Protein AF-R7GKE0-F1 (afdb_monomer_lite)

Sequence (107 aa):
MKPRGHVVNIYEYVENHLLNTLVFNEMSDEWLDFVVSCRRGIKHDYDCVEGPMADDTIWNYVDDFARGDISREAFWELVKFKYPTHQIVFCTEDALKQLYFKRSYSL

Radius of gyration: 16.78 Å; chains: 1; bounding box: 46×34×39 Å

pLDDT: mean 92.76, std 7.88, range [53.25, 98.25]

Foldseek 3Di:
DPPDFDKDWDWDFDDDPVFQEAEDAADDPVNLVVVLCVVVVNDDDGQKYKYFDCDPQLVVLSVCVSVVVDDPVRSCVSCVPPDGDIDMDGDDPVSVVRIGTDDMDGD

Structure (mmCIF, N/CA/C/O backbone):
data_AF-R7GKE0-F1
#
_entry.id   AF-R7GK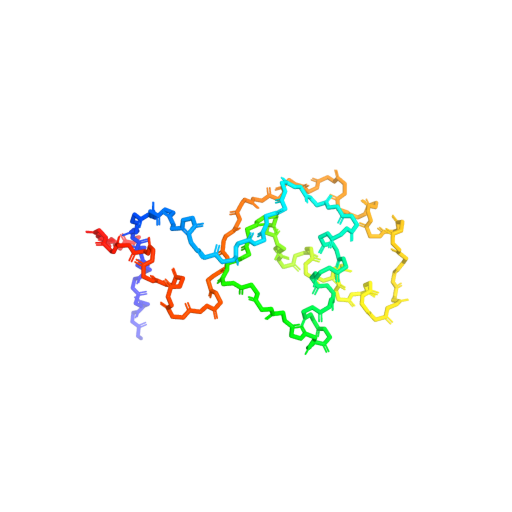E0-F1
#
loop_
_atom_site.group_PDB
_atom_site.id
_atom_site.type_symbol
_atom_site.label_atom_id
_atom_site.label_alt_id
_atom_site.label_comp_id
_atom_site.label_asym_id
_atom_site.label_entity_id
_atom_site.label_seq_id
_atom_site.pdbx_PDB_ins_co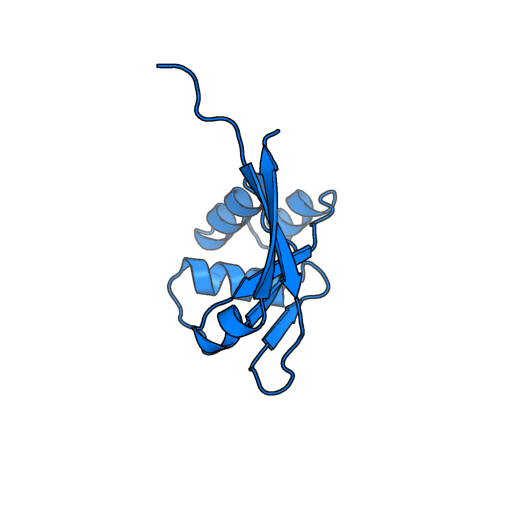de
_atom_site.Cartn_x
_atom_site.Cartn_y
_atom_site.Cartn_z
_atom_site.occupancy
_atom_site.B_iso_or_equiv
_atom_site.auth_seq_id
_atom_site.auth_comp_id
_atom_site.auth_asym_id
_atom_site.auth_atom_id
_atom_site.pdbx_PDB_model_num
ATOM 1 N N . MET A 1 1 ? -29.937 19.139 -4.243 1.00 53.25 1 MET A N 1
ATOM 2 C CA . MET A 1 1 ? -29.504 18.185 -3.194 1.00 53.25 1 MET A CA 1
ATOM 3 C C . MET A 1 1 ? -28.387 18.851 -2.403 1.00 53.25 1 MET A C 1
ATOM 5 O O . MET A 1 1 ? -27.437 19.285 -3.038 1.00 53.25 1 MET A O 1
ATOM 9 N N . LYS A 1 2 ? -28.500 19.013 -1.076 1.00 56.03 2 LYS A N 1
ATOM 10 C CA . LYS A 1 2 ? -27.351 19.466 -0.265 1.00 56.03 2 LYS A CA 1
ATOM 11 C C . LYS A 1 2 ? -26.253 18.389 -0.334 1.00 56.03 2 LYS A C 1
ATOM 13 O O . LYS A 1 2 ? -26.621 17.210 -0.303 1.00 56.03 2 LYS A O 1
ATOM 18 N N . PRO A 1 3 ? -24.960 18.746 -0.434 1.00 61.31 3 PRO A N 1
ATOM 19 C CA . PRO A 1 3 ? -23.898 17.756 -0.324 1.00 61.31 3 PRO A CA 1
ATOM 20 C C . PRO A 1 3 ? -24.054 17.060 1.028 1.00 61.31 3 PRO A C 1
ATOM 22 O O . PRO A 1 3 ? -24.267 17.720 2.047 1.00 61.31 3 PRO A O 1
ATOM 25 N N . ARG A 1 4 ? -24.021 15.725 1.034 1.00 68.62 4 ARG A N 1
ATOM 26 C CA . ARG A 1 4 ? -23.877 14.982 2.288 1.00 68.62 4 ARG A CA 1
ATOM 27 C C . ARG A 1 4 ? -22.532 15.420 2.874 1.00 68.62 4 ARG A C 1
ATOM 29 O O . ARG A 1 4 ? -21.545 15.407 2.145 1.00 68.62 4 ARG A O 1
ATOM 36 N N . GLY A 1 5 ? -22.522 15.890 4.122 1.00 83.31 5 GLY A N 1
ATOM 37 C CA . GLY A 1 5 ? -21.290 16.335 4.777 1.00 83.31 5 GLY A CA 1
ATOM 38 C C . GLY A 1 5 ? -20.229 15.235 4.742 1.00 83.31 5 GLY A C 1
ATOM 39 O O . GLY A 1 5 ? -20.565 14.049 4.763 1.00 83.31 5 GLY A O 1
ATOM 40 N N . HIS A 1 6 ? -18.960 15.623 4.648 1.00 91.69 6 HIS A N 1
ATOM 41 C CA . HIS A 1 6 ? -17.856 14.672 4.709 1.00 91.69 6 HIS A CA 1
ATOM 42 C C . HIS A 1 6 ? -17.771 14.112 6.128 1.00 91.69 6 HIS A C 1
ATOM 44 O O . HIS A 1 6 ? -17.820 14.877 7.085 1.00 91.69 6 HIS A O 1
ATOM 50 N N . VAL A 1 7 ? -17.653 12.793 6.267 1.00 94.94 7 VAL A N 1
ATOM 51 C CA . VAL A 1 7 ? -17.523 12.128 7.567 1.00 94.94 7 VAL A CA 1
ATOM 52 C C . VAL A 1 7 ? -16.139 11.510 7.660 1.00 94.94 7 VAL A C 1
ATOM 54 O O . VAL A 1 7 ? -15.722 10.781 6.762 1.00 94.94 7 VAL A O 1
ATOM 57 N N . VAL A 1 8 ? -15.451 11.775 8.764 1.00 96.12 8 VAL A N 1
ATOM 58 C CA . VAL A 1 8 ? -14.185 11.136 9.118 1.00 96.12 8 VAL A CA 1
ATOM 59 C C . VAL A 1 8 ? -14.459 10.068 10.166 1.00 96.12 8 VAL A C 1
ATOM 61 O O . VAL A 1 8 ? -15.067 10.352 11.198 1.00 96.12 8 VAL A O 1
ATOM 64 N N . ASN A 1 9 ? -13.995 8.845 9.911 1.00 96.81 9 ASN A N 1
ATOM 65 C CA . ASN A 1 9 ? -14.031 7.741 10.866 1.00 96.81 9 ASN A CA 1
ATOM 66 C C . ASN A 1 9 ? -12.659 7.575 11.518 1.00 96.81 9 ASN A C 1
ATOM 68 O O . ASN A 1 9 ? -11.636 7.651 10.842 1.00 96.81 9 ASN A O 1
ATOM 72 N N . ILE A 1 10 ? -12.649 7.319 12.822 1.00 97.31 10 ILE A N 1
ATOM 73 C CA . ILE A 1 10 ? -11.437 7.082 13.600 1.00 97.31 10 ILE A CA 1
ATOM 74 C C . ILE A 1 10 ? -11.475 5.652 14.116 1.00 97.31 10 ILE A C 1
ATOM 76 O O . ILE A 1 10 ? -12.434 5.245 14.781 1.00 97.31 10 ILE A O 1
ATOM 80 N N . TYR A 1 11 ? -10.400 4.928 13.834 1.00 97.31 11 TYR A N 1
ATOM 81 C CA . TYR A 1 11 ? -10.175 3.561 14.273 1.00 97.31 11 TYR A CA 1
ATOM 82 C C . TYR A 1 11 ? -8.914 3.512 15.133 1.00 97.31 11 TYR A C 1
ATOM 84 O O . TYR A 1 11 ? -7.969 4.264 14.905 1.00 97.31 11 TYR A O 1
ATOM 92 N N . GLU A 1 12 ? -8.912 2.632 16.122 1.00 97.62 12 GLU A N 1
ATOM 93 C CA . GLU A 1 12 ? -7.688 2.167 16.768 1.00 97.62 12 GLU A CA 1
ATOM 94 C C . GLU A 1 12 ? -7.195 0.937 16.019 1.00 97.62 12 GLU A C 1
ATOM 96 O O . GLU A 1 12 ? -7.983 0.042 15.711 1.00 97.62 12 GLU A O 1
ATOM 101 N N . TYR A 1 13 ? -5.903 0.916 15.723 1.00 95.75 13 TYR A N 1
ATOM 102 C CA . TYR A 1 13 ? -5.229 -0.217 15.115 1.00 95.75 13 TYR A CA 1
ATOM 103 C C . TYR A 1 13 ? -4.440 -0.956 16.194 1.00 95.75 13 TYR A C 1
ATOM 105 O O . TYR A 1 13 ? -3.636 -0.340 16.895 1.00 95.75 13 TYR A O 1
ATOM 113 N N . VAL A 1 14 ? -4.678 -2.261 16.328 1.00 95.38 14 VAL A N 1
ATOM 114 C CA . VAL A 1 14 ? -3.888 -3.145 17.193 1.00 95.38 14 VAL A CA 1
ATOM 115 C C . VAL A 1 14 ? -3.272 -4.228 16.322 1.00 95.38 14 VAL A C 1
ATOM 117 O O . VAL A 1 14 ? -3.979 -5.007 15.680 1.00 95.38 14 VAL A O 1
ATOM 120 N N . GLU A 1 15 ? -1.946 -4.263 16.283 1.00 93.56 15 GLU A N 1
ATOM 121 C CA . GLU A 1 15 ? -1.219 -5.229 15.472 1.00 93.5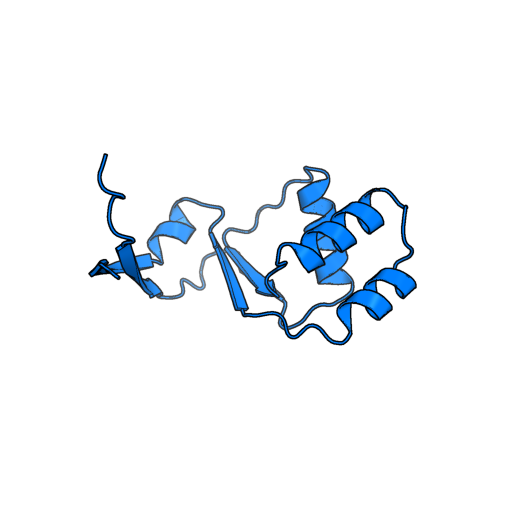6 15 GLU A CA 1
ATOM 122 C C . GLU A 1 15 ? -1.455 -6.668 15.965 1.00 93.56 15 GLU A C 1
ATOM 124 O O . GLU A 1 15 ? -1.436 -6.941 17.167 1.00 93.56 15 GLU A O 1
ATOM 129 N N . ASN A 1 16 ? -1.677 -7.596 15.032 1.00 94.25 16 ASN A N 1
ATOM 130 C CA . ASN A 1 16 ? -1.701 -9.028 15.295 1.00 94.25 16 ASN A CA 1
ATOM 131 C C . ASN A 1 16 ? -0.494 -9.680 14.617 1.00 94.25 16 ASN A C 1
ATOM 133 O O . ASN A 1 16 ? -0.530 -9.980 13.427 1.00 94.25 16 ASN A O 1
ATOM 137 N N . HIS A 1 17 ? 0.550 -9.953 15.397 1.00 93.31 17 HIS A N 1
ATOM 138 C CA . HIS A 1 17 ? 1.803 -10.530 14.902 1.00 93.31 17 HIS A CA 1
ATOM 139 C C . HIS A 1 17 ? 1.689 -11.984 14.396 1.00 93.31 17 HIS A C 1
ATOM 141 O O . HIS A 1 17 ? 2.689 -12.564 13.983 1.00 93.31 17 HIS A O 1
ATOM 147 N N . LEU A 1 18 ? 0.502 -12.603 14.458 1.00 96.12 18 LEU A N 1
ATOM 148 C CA . LEU A 1 18 ? 0.243 -13.909 13.841 1.00 96.12 18 LEU A CA 1
ATOM 149 C C . LEU A 1 18 ? -0.105 -13.810 12.349 1.00 96.12 18 LEU A C 1
ATOM 151 O O . LEU A 1 18 ? -0.111 -14.836 11.673 1.00 96.12 18 LEU A O 1
ATOM 155 N N . LEU A 1 19 ? -0.434 -12.614 11.854 1.00 97.06 19 LEU A N 1
ATOM 156 C CA . LEU A 1 19 ? -0.772 -12.384 10.452 1.00 97.06 19 LEU A CA 1
ATOM 157 C C . LEU A 1 19 ? 0.485 -12.170 9.610 1.00 97.06 19 LEU A C 1
ATOM 159 O O . LEU A 1 19 ? 1.490 -11.629 10.077 1.00 97.06 19 LEU A O 1
ATOM 163 N N . ASN A 1 20 ? 0.421 -12.593 8.352 1.00 97.50 20 ASN A N 1
ATOM 164 C CA . ASN A 1 20 ? 1.515 -12.454 7.405 1.00 97.50 20 ASN A CA 1
ATOM 165 C C . ASN A 1 20 ? 1.564 -11.022 6.848 1.00 97.50 20 ASN A C 1
ATOM 167 O O . ASN A 1 20 ? 0.928 -10.714 5.837 1.00 97.50 20 ASN A O 1
ATOM 171 N N . THR A 1 21 ? 2.317 -10.150 7.516 1.00 96.94 21 THR A N 1
ATOM 172 C CA . THR A 1 21 ? 2.467 -8.738 7.141 1.00 96.94 21 THR A CA 1
ATOM 173 C C . THR A 1 21 ? 3.754 -8.503 6.354 1.00 96.94 21 THR A C 1
ATOM 175 O O . THR A 1 21 ? 4.851 -8.763 6.851 1.00 96.94 21 THR A O 1
ATOM 178 N N . LEU A 1 22 ? 3.632 -7.952 5.145 1.00 97.25 22 LEU A N 1
ATOM 179 C CA . LEU A 1 22 ? 4.759 -7.425 4.375 1.00 97.25 22 LEU A CA 1
ATOM 180 C C . LEU A 1 22 ? 4.954 -5.940 4.690 1.00 97.25 22 LEU A C 1
ATOM 182 O O . LEU A 1 22 ? 4.006 -5.171 4.566 1.00 97.25 22 LEU A O 1
ATOM 186 N N . VAL A 1 23 ? 6.175 -5.530 5.044 1.00 96.12 23 VAL A N 1
ATOM 187 C CA . VAL A 1 23 ? 6.493 -4.137 5.399 1.00 96.12 23 VAL A CA 1
ATOM 188 C C . VAL A 1 23 ? 7.596 -3.587 4.499 1.00 96.12 23 VAL A C 1
ATOM 190 O O . VAL A 1 23 ? 8.676 -4.171 4.398 1.00 96.12 23 VAL A O 1
ATOM 193 N N . PHE A 1 24 ? 7.343 -2.426 3.900 1.00 95.81 24 PHE A N 1
ATOM 194 C CA . PHE A 1 24 ? 8.323 -1.606 3.198 1.00 95.81 24 PHE A CA 1
ATOM 195 C C . PHE A 1 24 ? 8.542 -0.306 3.976 1.00 95.81 24 PHE A C 1
ATOM 197 O O . PHE A 1 24 ? 7.625 0.494 4.123 1.00 95.81 24 PHE A O 1
ATOM 204 N N . ASN A 1 25 ? 9.761 -0.063 4.458 1.00 92.19 25 ASN A N 1
ATOM 205 C CA . ASN A 1 25 ? 10.060 1.162 5.215 1.00 92.19 25 ASN A CA 1
ATOM 206 C C . ASN A 1 25 ? 10.186 2.402 4.316 1.00 92.19 25 ASN A C 1
ATOM 208 O O . ASN A 1 25 ? 9.989 3.529 4.763 1.00 92.19 25 ASN A O 1
ATOM 212 N N . GLU A 1 26 ? 10.536 2.192 3.051 1.00 91.44 26 GLU A N 1
ATOM 213 C CA . GLU A 1 26 ? 10.777 3.233 2.062 1.00 91.44 26 GLU A CA 1
ATOM 214 C C . GLU A 1 26 ? 10.457 2.715 0.660 1.00 91.44 26 GLU A C 1
ATOM 216 O O . GLU A 1 26 ? 10.208 1.522 0.462 1.00 91.44 26 GLU A O 1
ATOM 221 N N . MET A 1 27 ? 10.428 3.618 -0.321 1.00 92.06 27 MET A N 1
ATOM 222 C CA . MET A 1 27 ? 10.345 3.197 -1.715 1.00 92.06 27 MET A CA 1
ATOM 223 C C . MET A 1 27 ? 11.695 2.591 -2.097 1.00 92.06 27 MET A C 1
ATOM 225 O O . MET A 1 27 ? 12.697 3.298 -2.149 1.00 92.06 27 MET A O 1
ATOM 229 N N . SER A 1 28 ? 11.700 1.289 -2.361 1.00 94.06 28 SER A N 1
ATOM 230 C CA . SER A 1 28 ? 12.852 0.531 -2.846 1.00 94.06 28 SER A CA 1
ATOM 231 C C . SER A 1 28 ? 12.526 -0.169 -4.167 1.00 94.06 28 SER A C 1
ATOM 233 O O . SER A 1 28 ? 11.380 -0.153 -4.631 1.00 94.06 28 SER A O 1
ATOM 235 N N . ASP A 1 29 ? 13.521 -0.804 -4.784 1.00 96.12 29 ASP A N 1
ATOM 236 C CA . ASP A 1 29 ? 13.294 -1.612 -5.984 1.00 96.12 29 ASP A CA 1
ATOM 237 C C . ASP A 1 29 ? 12.336 -2.779 -5.718 1.00 96.12 29 ASP A C 1
ATOM 239 O O . ASP A 1 29 ? 11.467 -3.050 -6.547 1.00 96.12 29 ASP A O 1
ATOM 243 N N . GLU A 1 30 ? 12.420 -3.404 -4.543 1.00 96.75 30 GLU A N 1
ATOM 244 C CA . GLU A 1 30 ? 11.516 -4.475 -4.117 1.00 96.75 30 GLU A CA 1
ATOM 245 C C . GLU A 1 30 ? 10.082 -3.969 -3.940 1.00 96.75 30 GLU A C 1
ATOM 247 O O . GLU A 1 30 ? 9.132 -4.657 -4.316 1.00 96.75 30 GLU A O 1
ATOM 252 N N . TRP A 1 31 ? 9.916 -2.757 -3.399 1.00 95.88 31 TRP A N 1
ATOM 253 C CA . TRP A 1 31 ? 8.608 -2.109 -3.314 1.00 95.88 31 TRP A CA 1
ATOM 254 C C . TRP A 1 31 ? 8.036 -1.860 -4.713 1.00 95.88 31 TRP A C 1
ATOM 256 O O . TRP A 1 31 ? 6.892 -2.228 -4.984 1.00 95.88 31 TRP A O 1
ATOM 266 N N . LEU A 1 32 ? 8.834 -1.298 -5.626 1.00 96.12 32 LEU A N 1
ATOM 267 C CA . LEU A 1 32 ? 8.396 -1.026 -6.996 1.00 96.12 32 LEU A CA 1
ATOM 268 C C . LEU A 1 32 ? 7.985 -2.322 -7.708 1.00 96.12 32 LEU A C 1
ATOM 270 O O . LEU A 1 32 ? 6.912 -2.387 -8.310 1.00 96.12 32 LEU A O 1
ATOM 274 N N . ASP A 1 33 ? 8.795 -3.371 -7.586 1.00 97.00 33 ASP A N 1
ATOM 275 C CA . ASP A 1 33 ? 8.523 -4.682 -8.179 1.00 97.00 33 ASP A CA 1
ATOM 276 C C . ASP A 1 33 ? 7.251 -5.318 -7.615 1.00 97.00 33 ASP A C 1
ATOM 278 O O . ASP A 1 33 ? 6.456 -5.898 -8.366 1.00 97.00 33 ASP A O 1
ATOM 282 N N . PHE A 1 34 ? 7.018 -5.173 -6.310 1.00 96.81 34 PHE A N 1
ATOM 283 C CA . PHE A 1 34 ? 5.798 -5.636 -5.661 1.00 96.81 34 PHE A CA 1
ATOM 284 C C . PHE A 1 34 ? 4.562 -4.903 -6.195 1.00 96.81 34 PHE A C 1
ATOM 286 O O . PHE A 1 34 ? 3.609 -5.546 -6.645 1.00 96.81 34 PHE A O 1
ATOM 293 N N . VAL A 1 35 ? 4.581 -3.567 -6.227 1.00 94.56 35 VAL A N 1
ATOM 294 C CA . VAL A 1 35 ? 3.442 -2.763 -6.707 1.00 94.56 35 VAL A CA 1
ATOM 295 C C . VAL A 1 35 ? 3.143 -3.059 -8.182 1.00 94.56 35 VAL A C 1
ATOM 297 O O . VAL A 1 35 ? 1.981 -3.241 -8.560 1.00 94.56 35 VAL A O 1
ATOM 300 N N . VAL A 1 36 ? 4.175 -3.182 -9.020 1.00 95.56 36 VAL A N 1
ATOM 301 C CA . VAL A 1 36 ? 4.029 -3.561 -10.436 1.00 95.56 36 VAL A CA 1
ATOM 302 C C . VAL A 1 36 ? 3.447 -4.966 -10.581 1.00 95.56 36 VAL A C 1
ATOM 304 O O . VAL A 1 36 ? 2.595 -5.195 -11.443 1.00 95.56 36 VAL A O 1
ATOM 307 N N . SER A 1 37 ? 3.859 -5.913 -9.737 1.00 96.25 37 SER A N 1
ATOM 308 C CA . SER A 1 37 ? 3.307 -7.272 -9.731 1.00 96.25 37 SER A CA 1
ATOM 309 C C . SER A 1 37 ? 1.813 -7.267 -9.405 1.00 96.25 37 SER A C 1
ATOM 311 O O . SER A 1 37 ? 1.021 -7.852 -10.152 1.00 96.25 37 SER A O 1
ATOM 313 N N . CYS A 1 38 ? 1.402 -6.517 -8.380 1.00 93.81 38 CYS A N 1
ATOM 314 C CA . CYS A 1 38 ? -0.009 -6.310 -8.046 1.00 93.81 38 CYS A CA 1
ATOM 315 C C . CYS A 1 38 ? -0.785 -5.693 -9.221 1.00 93.81 38 CYS A C 1
ATOM 317 O O . CYS A 1 38 ? -1.873 -6.159 -9.568 1.00 93.81 38 CYS A O 1
ATOM 319 N N . ARG A 1 39 ? -0.207 -4.695 -9.904 1.00 90.00 39 ARG A N 1
ATOM 320 C CA . ARG A 1 39 ? -0.812 -4.043 -11.081 1.00 90.00 39 ARG A CA 1
ATOM 321 C C . ARG A 1 39 ? -1.014 -5.002 -12.255 1.00 90.00 39 ARG A C 1
ATOM 323 O O . ARG A 1 39 ? -1.997 -4.876 -12.986 1.00 90.00 39 ARG A O 1
ATOM 330 N N . ARG A 1 40 ? -0.110 -5.970 -12.412 1.00 93.19 40 ARG A N 1
ATOM 331 C CA . ARG A 1 40 ? -0.187 -7.055 -13.405 1.00 93.19 40 ARG A CA 1
ATOM 332 C C . ARG A 1 40 ? -1.162 -8.171 -13.008 1.00 93.19 40 ARG A C 1
ATOM 334 O O . ARG A 1 40 ? -1.336 -9.116 -13.772 1.00 93.19 40 ARG A O 1
ATOM 341 N N . GLY A 1 41 ? -1.809 -8.069 -11.846 1.00 93.81 41 GLY A N 1
ATOM 342 C CA . GLY A 1 41 ? -2.753 -9.067 -11.343 1.00 93.81 41 GLY A CA 1
ATOM 343 C C . GLY A 1 41 ? -2.081 -10.307 -10.751 1.00 93.81 41 GLY A C 1
ATOM 344 O O . GLY A 1 41 ? -2.743 -11.333 -10.583 1.00 93.81 41 GLY A O 1
ATOM 345 N N . ILE A 1 42 ? -0.783 -10.234 -10.441 1.00 96.25 42 ILE A N 1
ATOM 346 C CA . ILE A 1 42 ? -0.079 -11.302 -9.732 1.00 96.25 42 ILE A CA 1
ATOM 347 C C . ILE A 1 42 ? -0.557 -11.279 -8.283 1.00 96.25 42 ILE A C 1
ATOM 349 O O . ILE A 1 42 ? -0.469 -10.259 -7.602 1.00 96.25 42 ILE A O 1
ATOM 353 N N . LYS A 1 43 ? -1.099 -12.408 -7.828 1.00 94.94 43 LYS A N 1
ATOM 354 C CA . LYS A 1 43 ? -1.591 -12.554 -6.459 1.00 94.94 43 LYS A CA 1
ATOM 355 C C . LYS A 1 43 ? -0.430 -12.736 -5.485 1.00 94.94 43 LYS A C 1
ATOM 357 O O . LYS A 1 43 ? 0.573 -13.358 -5.824 1.00 94.94 43 LYS A O 1
ATOM 362 N N . HIS A 1 44 ? -0.625 -12.242 -4.271 1.00 96.50 44 HIS A N 1
ATOM 363 C CA . HIS A 1 44 ? 0.213 -12.511 -3.111 1.00 96.50 44 HIS A CA 1
ATOM 364 C C . HIS A 1 44 ? -0.654 -13.047 -1.969 1.00 96.50 44 HIS A C 1
ATOM 366 O O . HIS A 1 44 ? -1.864 -12.821 -1.955 1.00 96.50 44 HIS A O 1
ATOM 372 N N . ASP A 1 45 ? -0.016 -13.678 -0.985 1.00 96.88 45 ASP A N 1
ATOM 373 C CA . ASP A 1 45 ? -0.688 -14.315 0.157 1.00 96.88 45 ASP A CA 1
ATOM 374 C C . ASP A 1 45 ? -0.465 -13.554 1.482 1.00 96.88 45 ASP A C 1
ATOM 376 O O . ASP A 1 45 ? -0.630 -14.105 2.567 1.00 96.88 45 ASP A O 1
ATOM 380 N N . TYR A 1 46 ? -0.036 -12.289 1.410 1.00 97.94 46 TYR A N 1
ATOM 381 C CA . TYR A 1 46 ? 0.056 -11.413 2.581 1.00 97.94 46 TYR A CA 1
ATOM 382 C C . TYR A 1 46 ? -1.328 -10.997 3.087 1.00 97.94 46 TYR A C 1
ATOM 384 O O . TYR A 1 46 ? -2.188 -10.598 2.299 1.00 97.94 46 TYR A O 1
ATOM 392 N N . ASP A 1 47 ? -1.503 -11.039 4.406 1.00 98.00 47 ASP A N 1
ATOM 393 C CA . ASP A 1 47 ? -2.687 -10.548 5.113 1.00 98.00 47 ASP A CA 1
ATOM 394 C C . ASP A 1 47 ? -2.711 -9.019 5.163 1.00 98.00 47 ASP A C 1
ATOM 396 O O . ASP A 1 47 ? -3.760 -8.396 4.979 1.00 98.00 47 ASP A O 1
ATOM 400 N N . CYS A 1 48 ? -1.535 -8.421 5.365 1.00 97.50 48 CYS A N 1
ATOM 401 C CA . CYS A 1 48 ? -1.321 -6.982 5.433 1.00 97.50 48 CYS A CA 1
ATOM 402 C C . CYS A 1 48 ? -0.134 -6.577 4.558 1.00 97.50 48 CYS A C 1
ATOM 404 O O . CYS A 1 48 ? 0.868 -7.289 4.481 1.00 97.50 48 CYS A O 1
ATOM 406 N N . VAL A 1 49 ? -0.228 -5.403 3.937 1.00 96.94 49 VAL A N 1
ATOM 407 C CA . VAL A 1 49 ? 0.904 -4.751 3.271 1.00 96.94 49 VAL A CA 1
ATOM 408 C C . VAL A 1 49 ? 1.035 -3.336 3.810 1.00 96.94 49 VAL A C 1
ATOM 410 O O . VAL A 1 49 ? 0.096 -2.546 3.723 1.00 96.94 49 VAL A O 1
ATOM 413 N N . GLU A 1 50 ? 2.197 -3.024 4.361 1.00 95.75 50 GLU A N 1
ATOM 414 C CA . GLU A 1 50 ? 2.538 -1.742 4.962 1.00 95.75 50 GLU A CA 1
ATOM 415 C C . GLU A 1 50 ? 3.670 -1.081 4.179 1.00 95.75 50 GLU A C 1
ATOM 417 O O . GLU A 1 50 ? 4.623 -1.747 3.771 1.00 95.75 50 GLU A O 1
ATOM 422 N N . GLY A 1 51 ? 3.576 0.228 3.955 1.00 94.69 51 GLY A N 1
ATOM 423 C CA . GLY A 1 51 ? 4.690 0.988 3.406 1.00 94.69 51 GLY A CA 1
ATOM 424 C C . GLY A 1 51 ? 4.310 2.282 2.693 1.00 94.69 51 GLY A C 1
ATOM 425 O O . GLY A 1 51 ? 3.263 2.867 2.990 1.00 94.69 51 GLY A O 1
ATOM 426 N N . PRO A 1 52 ? 5.167 2.758 1.768 1.00 92.94 52 PRO A N 1
ATOM 427 C CA . PRO A 1 52 ? 4.958 3.990 1.023 1.00 92.94 52 PRO A CA 1
ATOM 428 C C . PRO A 1 52 ? 3.622 4.017 0.285 1.00 92.94 52 PRO A C 1
ATOM 430 O O . PRO A 1 52 ? 3.327 3.139 -0.531 1.00 92.94 52 PRO A O 1
ATOM 433 N N . MET A 1 53 ? 2.844 5.071 0.519 1.00 88.88 53 MET A N 1
ATOM 434 C CA . MET A 1 53 ? 1.644 5.358 -0.254 1.00 88.88 53 MET A CA 1
ATOM 435 C C . MET A 1 53 ? 2.020 5.742 -1.688 1.00 88.88 53 MET A C 1
ATOM 437 O O . MET A 1 53 ? 2.696 6.747 -1.917 1.00 88.88 53 MET A O 1
ATOM 441 N N . ALA A 1 54 ? 1.524 4.978 -2.660 1.00 85.88 54 ALA A N 1
ATOM 442 C CA . ALA A 1 54 ? 1.519 5.388 -4.058 1.00 85.88 54 ALA A CA 1
ATOM 443 C C . ALA A 1 54 ? 0.339 6.344 -4.293 1.00 85.88 54 ALA A C 1
ATOM 445 O O . ALA A 1 54 ? -0.777 5.902 -4.564 1.00 85.88 54 ALA A O 1
ATOM 446 N N . ASP A 1 55 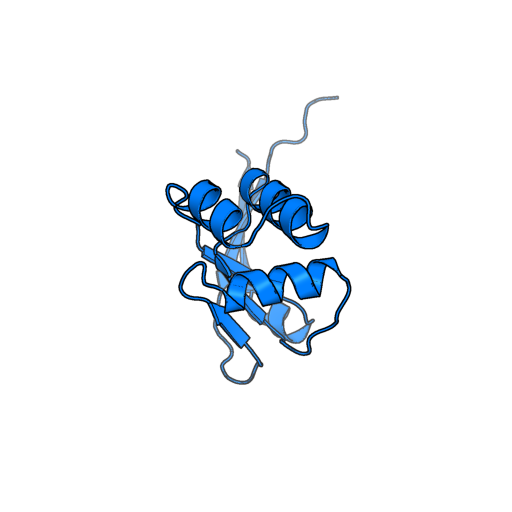? 0.573 7.651 -4.142 1.00 87.06 55 ASP A N 1
ATOM 447 C CA . ASP A 1 55 ? -0.410 8.679 -4.513 1.00 87.06 55 ASP A CA 1
ATOM 448 C C . ASP A 1 55 ? -0.703 8.674 -6.029 1.00 87.06 55 ASP A C 1
ATOM 450 O O . ASP A 1 55 ? -0.025 7.991 -6.796 1.00 87.06 55 ASP A O 1
ATOM 454 N N . ASP A 1 56 ? -1.684 9.459 -6.488 1.00 87.44 56 ASP A N 1
ATOM 455 C CA . ASP A 1 56 ? -2.065 9.512 -7.912 1.00 87.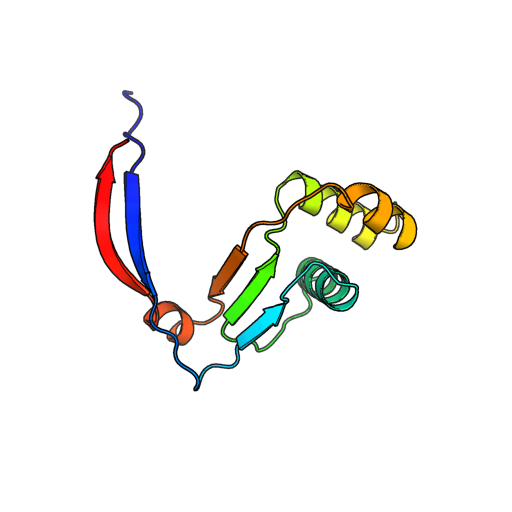44 56 ASP A CA 1
ATOM 456 C C . ASP A 1 56 ? -0.881 9.832 -8.847 1.00 87.44 56 ASP A C 1
ATOM 458 O O . ASP A 1 56 ? -0.850 9.392 -9.996 1.00 87.44 56 ASP A O 1
ATOM 462 N N . THR A 1 57 ? 0.115 10.592 -8.374 1.00 89.31 57 THR A N 1
ATOM 463 C CA . THR A 1 57 ? 1.303 10.918 -9.176 1.00 89.31 57 THR A CA 1
ATOM 464 C C . THR A 1 57 ? 2.241 9.722 -9.276 1.00 89.31 57 THR A C 1
ATOM 466 O O . THR A 1 57 ? 2.660 9.366 -10.376 1.00 89.31 57 THR A O 1
ATOM 469 N N . ILE A 1 58 ? 2.563 9.096 -8.143 1.00 91.19 58 ILE A N 1
ATOM 470 C CA . ILE A 1 58 ? 3.403 7.894 -8.088 1.00 91.19 58 ILE A CA 1
ATOM 471 C C . ILE A 1 58 ? 2.734 6.760 -8.869 1.00 91.19 58 ILE A C 1
ATOM 473 O O . ILE A 1 58 ? 3.409 6.046 -9.606 1.00 91.19 58 ILE A O 1
ATOM 477 N N . TRP A 1 59 ? 1.410 6.639 -8.770 1.00 91.00 59 TRP A N 1
ATOM 478 C CA . TRP A 1 59 ? 0.624 5.654 -9.501 1.00 91.00 59 TRP A CA 1
ATOM 479 C C . TRP A 1 59 ? 0.805 5.777 -11.018 1.00 91.00 59 TRP A C 1
ATOM 481 O O . TRP A 1 59 ? 1.023 4.761 -11.675 1.00 91.00 59 TRP A O 1
ATOM 491 N N . ASN A 1 60 ? 0.795 6.998 -11.571 1.00 93.12 60 ASN A N 1
ATOM 492 C CA . ASN A 1 60 ? 1.043 7.209 -13.003 1.00 93.12 60 ASN A CA 1
ATOM 493 C C . ASN A 1 60 ? 2.438 6.713 -13.412 1.00 93.12 60 ASN A C 1
ATOM 495 O O . ASN A 1 60 ? 2.563 5.974 -14.382 1.00 93.12 60 ASN A O 1
ATOM 499 N N . TYR A 1 61 ? 3.477 7.039 -12.637 1.00 94.44 61 TYR A N 1
ATOM 500 C CA . TYR A 1 61 ? 4.842 6.595 -12.941 1.00 94.44 61 TYR A CA 1
ATOM 501 C C . TYR A 1 61 ? 5.015 5.080 -12.812 1.00 94.44 61 TYR A C 1
ATOM 503 O O . TYR A 1 61 ? 5.733 4.472 -13.603 1.00 94.44 61 TYR A O 1
ATOM 511 N N . VAL A 1 62 ? 4.347 4.453 -11.840 1.00 94.19 62 VAL A N 1
ATOM 512 C CA . VAL A 1 62 ? 4.308 2.989 -11.724 1.00 94.19 62 VAL A CA 1
ATOM 513 C C . VAL A 1 62 ? 3.634 2.371 -12.950 1.00 94.19 62 VAL A C 1
ATOM 515 O O . VAL A 1 62 ? 4.109 1.350 -13.444 1.00 94.19 62 VAL A O 1
ATOM 518 N N . ASP A 1 63 ? 2.545 2.963 -13.451 1.00 94.50 63 ASP A N 1
ATOM 519 C CA . ASP A 1 63 ? 1.831 2.468 -14.634 1.00 94.50 63 ASP A CA 1
ATOM 520 C C . ASP A 1 63 ? 2.686 2.597 -15.905 1.00 94.50 63 ASP A C 1
ATOM 522 O O . ASP A 1 63 ? 2.818 1.620 -16.646 1.00 94.50 63 ASP A O 1
ATOM 526 N N . ASP A 1 64 ? 3.338 3.746 -16.104 1.00 95.69 64 ASP A N 1
ATOM 527 C CA . ASP A 1 64 ? 4.282 3.986 -17.204 1.00 95.69 64 ASP A CA 1
ATOM 528 C C . ASP A 1 64 ? 5.456 2.991 -17.146 1.00 95.69 64 ASP A C 1
ATOM 530 O O . ASP A 1 64 ? 5.813 2.363 -18.146 1.00 95.69 64 ASP A O 1
ATOM 534 N N . PHE A 1 65 ? 6.027 2.764 -15.957 1.00 96.38 65 PHE A N 1
ATOM 535 C CA . PHE A 1 65 ? 7.088 1.774 -15.760 1.00 96.38 65 PHE A CA 1
ATOM 536 C C . PHE A 1 65 ? 6.592 0.347 -16.043 1.00 96.38 65 PHE A C 1
ATOM 538 O O . PHE A 1 65 ? 7.258 -0.426 -16.735 1.00 96.38 65 PHE A O 1
ATOM 545 N N . ALA A 1 66 ? 5.395 -0.013 -15.569 1.00 94.50 66 ALA A N 1
ATOM 546 C CA . ALA A 1 66 ? 4.812 -1.337 -15.773 1.00 94.50 66 ALA A CA 1
ATOM 547 C C . ALA A 1 66 ? 4.550 -1.654 -17.256 1.00 94.50 66 ALA A C 1
ATOM 549 O O . ALA A 1 66 ? 4.656 -2.830 -17.637 1.00 94.50 66 ALA A O 1
ATOM 550 N N . ARG A 1 67 ? 4.232 -0.627 -18.062 1.00 94.81 67 ARG A N 1
ATOM 551 C CA . ARG A 1 67 ? 4.065 -0.677 -19.529 1.00 94.81 67 ARG A CA 1
ATOM 552 C C . ARG A 1 67 ? 5.388 -0.647 -20.300 1.00 94.81 67 ARG A C 1
ATOM 554 O O . ARG A 1 67 ? 5.406 -1.044 -21.462 1.00 94.81 67 ARG A O 1
ATOM 561 N N . GLY A 1 68 ? 6.482 -0.247 -19.653 1.00 95.00 68 GLY A N 1
ATOM 562 C CA . GLY A 1 68 ? 7.800 -0.087 -20.272 1.00 95.00 68 GLY A CA 1
ATOM 563 C C . GLY A 1 68 ? 8.014 1.272 -20.945 1.00 95.00 68 GLY A C 1
ATOM 564 O O . GLY A 1 68 ? 8.955 1.409 -21.724 1.00 95.00 68 GLY A O 1
ATOM 565 N N . ASP A 1 69 ? 7.167 2.262 -20.650 1.00 97.12 69 ASP A N 1
ATOM 566 C CA . ASP A 1 69 ? 7.248 3.619 -21.204 1.00 97.12 69 ASP A CA 1
ATOM 567 C C . ASP A 1 69 ? 8.383 4.438 -20.556 1.00 97.12 69 ASP A C 1
ATOM 569 O O . ASP A 1 69 ? 8.955 5.327 -21.190 1.00 97.12 69 ASP A O 1
ATOM 573 N N . ILE A 1 70 ? 8.755 4.107 -19.313 1.00 97.00 70 ILE A N 1
ATOM 574 C CA . ILE A 1 70 ? 9.919 4.667 -18.611 1.00 97.00 70 ILE A CA 1
ATOM 575 C C . ILE A 1 70 ? 10.823 3.557 -18.064 1.00 97.00 70 ILE A C 1
ATOM 577 O O . ILE A 1 70 ? 10.362 2.468 -17.721 1.00 97.00 70 ILE A O 1
ATOM 581 N N . SER A 1 71 ? 12.127 3.836 -17.964 1.00 97.50 71 SER A N 1
ATOM 582 C CA . SER A 1 71 ? 13.078 2.926 -17.319 1.00 97.50 71 SER A CA 1
ATOM 583 C C . SER A 1 71 ? 12.990 3.009 -15.792 1.00 97.50 71 SER A C 1
ATOM 585 O O . SER A 1 71 ? 12.417 3.948 -15.235 1.00 97.50 71 SER A O 1
ATOM 587 N N . ARG A 1 72 ? 13.601 2.042 -15.099 1.00 96.69 72 ARG A N 1
ATOM 588 C CA . ARG A 1 72 ? 13.700 2.046 -13.632 1.00 96.69 72 ARG A CA 1
ATOM 589 C C . ARG A 1 72 ? 14.464 3.271 -13.127 1.00 96.69 72 ARG A C 1
ATOM 591 O O . ARG A 1 72 ? 14.060 3.904 -12.161 1.00 96.69 72 ARG A O 1
ATOM 598 N N . GLU A 1 73 ? 15.539 3.644 -13.813 1.00 97.19 73 GLU A N 1
ATOM 599 C CA . GLU A 1 73 ? 16.336 4.828 -13.485 1.00 97.19 73 GLU A CA 1
ATOM 600 C C . GLU A 1 73 ? 15.497 6.102 -13.642 1.00 97.19 73 GLU A C 1
ATOM 602 O O . GLU A 1 73 ? 15.508 6.964 -12.766 1.00 97.19 73 GLU A O 1
ATOM 607 N N . ALA A 1 74 ? 14.715 6.199 -14.724 1.00 96.50 74 ALA A N 1
ATOM 608 C CA . ALA A 1 74 ? 13.806 7.320 -14.942 1.00 96.50 74 ALA A CA 1
ATOM 609 C C . ALA A 1 74 ? 12.709 7.391 -13.868 1.00 96.50 74 ALA A C 1
ATOM 611 O O . ALA A 1 74 ? 12.409 8.482 -13.385 1.00 96.50 74 ALA A O 1
ATOM 612 N N . PHE A 1 75 ? 12.149 6.249 -13.450 1.00 96.31 75 PHE A N 1
ATOM 613 C CA . PHE A 1 75 ? 11.190 6.188 -12.345 1.00 96.31 75 PHE A CA 1
ATOM 614 C C . PHE A 1 75 ? 11.774 6.813 -11.070 1.00 96.31 75 PHE A C 1
ATOM 616 O O . PHE A 1 75 ? 11.168 7.720 -10.496 1.00 96.31 75 PHE A O 1
ATOM 623 N N . TRP A 1 76 ? 12.977 6.394 -10.666 1.00 95.31 76 TRP A N 1
ATOM 624 C CA . TRP A 1 76 ? 13.625 6.911 -9.458 1.00 95.31 76 TRP A CA 1
ATOM 625 C C . TRP A 1 76 ? 13.938 8.405 -9.545 1.00 95.31 76 TRP A C 1
ATOM 627 O O . TRP A 1 76 ? 13.720 9.140 -8.580 1.00 95.31 76 TRP A O 1
ATOM 637 N N . GLU A 1 77 ? 14.345 8.891 -10.716 1.00 95.75 77 GLU A N 1
ATOM 638 C CA . GLU A 1 77 ? 14.549 10.322 -10.950 1.00 95.75 77 GLU A CA 1
ATOM 639 C C . GLU A 1 77 ? 13.259 11.147 -10.811 1.00 95.75 77 GLU A C 1
ATOM 641 O O . GLU A 1 77 ? 13.310 12.285 -10.331 1.00 95.75 77 GLU A O 1
ATOM 646 N N . LEU A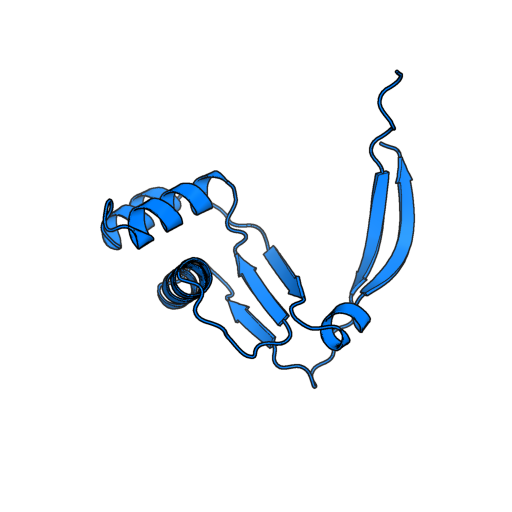 1 78 ? 12.106 10.582 -11.181 1.00 93.00 78 LEU A N 1
ATOM 647 C CA . LEU A 1 78 ? 10.795 11.227 -11.055 1.00 93.00 78 LEU A CA 1
ATOM 648 C C . LEU A 1 78 ? 10.283 11.253 -9.607 1.00 93.00 78 LEU A C 1
ATOM 650 O O . LEU A 1 78 ? 9.621 12.219 -9.211 1.00 93.00 78 LEU A O 1
ATOM 654 N N . VAL A 1 79 ? 10.582 10.222 -8.807 1.00 91.19 79 VAL A N 1
ATOM 655 C CA . VAL A 1 79 ? 10.077 10.103 -7.425 1.00 91.19 79 VAL A CA 1
ATOM 656 C C . VAL A 1 79 ? 11.048 10.589 -6.346 1.00 91.19 79 VAL A C 1
ATOM 658 O O . VAL A 1 79 ? 10.629 10.739 -5.203 1.00 91.19 79 VAL A O 1
ATOM 661 N N . LYS A 1 80 ? 12.305 10.926 -6.666 1.00 88.06 80 LYS A N 1
ATOM 662 C CA . LYS A 1 80 ? 13.337 11.306 -5.669 1.00 88.06 80 LYS A CA 1
ATOM 663 C C . LYS A 1 80 ? 13.003 12.497 -4.759 1.00 88.06 80 LYS A C 1
ATOM 665 O O . LYS A 1 80 ? 13.630 12.668 -3.719 1.00 88.06 80 LYS A O 1
ATOM 670 N N . PHE A 1 81 ? 12.048 13.341 -5.149 1.00 83.00 81 PHE A N 1
ATOM 671 C CA . PHE A 1 81 ? 11.580 14.480 -4.345 1.00 83.00 81 PHE A CA 1
ATOM 672 C C . PHE A 1 81 ? 10.207 14.244 -3.701 1.00 83.00 81 PHE A C 1
ATOM 674 O O . PHE A 1 81 ? 9.612 15.170 -3.146 1.00 83.00 81 PHE A O 1
ATOM 681 N N . LYS A 1 82 ? 9.670 13.026 -3.806 1.00 81.69 82 LYS A N 1
ATOM 682 C CA . LYS A 1 82 ? 8.415 12.625 -3.179 1.00 81.69 82 LYS A CA 1
ATOM 683 C C . LYS A 1 82 ? 8.718 12.031 -1.809 1.00 81.69 82 LYS A C 1
ATOM 685 O O . LYS A 1 82 ? 9.543 11.135 -1.681 1.00 81.69 82 LYS A O 1
ATOM 690 N N . TYR A 1 83 ? 8.019 12.534 -0.799 1.00 77.44 83 TYR A N 1
ATOM 691 C CA . TYR A 1 83 ? 8.056 12.006 0.559 1.00 77.44 83 TYR A CA 1
ATOM 692 C C . TYR A 1 83 ? 6.774 11.204 0.768 1.00 77.44 83 TYR A C 1
ATOM 694 O O . TYR A 1 83 ? 5.736 11.806 1.058 1.00 77.44 83 TYR A O 1
ATOM 702 N N . PRO A 1 84 ? 6.797 9.886 0.522 1.00 75.00 84 PRO A N 1
ATOM 703 C CA . PRO A 1 84 ? 5.603 9.077 0.648 1.00 75.00 84 PRO A CA 1
ATOM 704 C C . PRO A 1 84 ? 5.142 9.065 2.103 1.00 75.00 84 PRO A C 1
ATOM 706 O O . PRO A 1 84 ? 5.941 9.036 3.041 1.00 75.00 84 PRO A O 1
ATOM 709 N N . THR A 1 85 ? 3.829 9.089 2.285 1.00 83.06 85 THR A N 1
ATOM 710 C CA . THR A 1 85 ? 3.220 8.824 3.582 1.00 83.06 85 THR A CA 1
ATOM 711 C C . THR A 1 85 ? 3.168 7.325 3.836 1.00 83.06 85 THR A C 1
ATOM 713 O O . THR A 1 85 ? 3.364 6.501 2.944 1.00 83.06 85 THR A O 1
ATOM 716 N N . HIS A 1 86 ? 2.880 6.982 5.080 1.00 88.31 86 HIS A N 1
ATOM 717 C CA . HIS A 1 86 ? 2.687 5.615 5.511 1.00 88.31 86 HIS A CA 1
ATOM 718 C C . HIS A 1 86 ? 1.261 5.129 5.205 1.00 88.31 86 HIS A C 1
ATOM 720 O O . HIS A 1 86 ? 0.295 5.810 5.563 1.00 88.31 86 HIS A O 1
ATOM 726 N N . GLN A 1 87 ? 1.119 3.956 4.587 1.00 92.75 87 GLN A N 1
ATOM 727 C CA . GLN A 1 87 ? -0.161 3.298 4.323 1.00 92.75 87 GLN A CA 1
ATOM 728 C C . GLN A 1 87 ? -0.132 1.840 4.791 1.00 92.75 87 GLN A C 1
ATOM 730 O O . GLN A 1 87 ? 0.891 1.173 4.702 1.00 92.75 87 GLN A O 1
ATOM 735 N N . ILE A 1 88 ? -1.293 1.343 5.229 1.00 95.00 88 ILE A N 1
ATOM 736 C CA . ILE A 1 88 ? -1.543 -0.077 5.490 1.00 95.00 88 ILE A CA 1
ATOM 737 C C . ILE A 1 88 ? -2.716 -0.529 4.614 1.00 95.00 88 ILE A C 1
ATOM 739 O O . ILE A 1 88 ? -3.759 0.132 4.565 1.00 95.00 88 ILE A O 1
ATOM 743 N N . VAL A 1 89 ? -2.548 -1.652 3.922 1.00 95.31 89 VAL A N 1
ATOM 744 C CA . VAL A 1 89 ? -3.587 -2.347 3.157 1.00 95.31 89 VAL A CA 1
ATOM 745 C C . VAL A 1 89 ? -3.924 -3.651 3.871 1.00 95.31 89 VAL A C 1
ATOM 747 O O . VAL A 1 89 ? -3.053 -4.494 4.062 1.00 95.31 89 VAL A O 1
ATOM 750 N N . PHE A 1 90 ? -5.196 -3.824 4.228 1.00 97.00 90 PHE A N 1
ATOM 751 C CA . PHE A 1 90 ? -5.725 -5.053 4.821 1.00 97.00 90 PHE A CA 1
ATOM 752 C C . PHE A 1 90 ? -6.309 -5.925 3.706 1.00 97.00 90 PHE A C 1
ATOM 754 O O . PHE A 1 90 ? -7.282 -5.533 3.058 1.00 97.00 90 PHE A O 1
ATOM 761 N N . CYS A 1 91 ? -5.696 -7.079 3.455 1.00 96.56 91 CYS A N 1
ATOM 762 C CA . CYS A 1 91 ? -6.004 -7.942 2.312 1.00 96.56 91 CYS A CA 1
ATOM 763 C C . CYS A 1 91 ? -6.951 -9.098 2.671 1.00 96.56 91 CYS A C 1
ATOM 765 O O . CYS A 1 91 ? -7.580 -9.667 1.779 1.00 96.56 91 CYS A O 1
ATOM 767 N N . THR A 1 92 ? -7.079 -9.433 3.960 1.00 97.12 92 THR A N 1
ATOM 768 C CA . THR A 1 92 ? -7.926 -10.528 4.456 1.00 97.12 92 THR A CA 1
ATOM 769 C C . THR A 1 92 ? -8.937 -10.059 5.505 1.00 97.12 92 THR A C 1
ATOM 771 O O . THR A 1 92 ? -8.801 -9.000 6.120 1.00 97.12 92 THR A O 1
ATOM 774 N N . GLU A 1 93 ? -9.991 -10.851 5.722 1.00 96.31 93 GLU A N 1
ATOM 775 C CA . GLU A 1 93 ? -10.988 -10.560 6.763 1.00 96.31 93 GLU A CA 1
ATOM 776 C C . GLU A 1 93 ? -10.382 -10.582 8.171 1.00 96.31 93 GLU A C 1
ATOM 778 O O . GLU A 1 93 ? -10.795 -9.806 9.032 1.00 96.31 93 GLU A O 1
ATOM 783 N N . ASP A 1 94 ? -9.396 -11.449 8.411 1.00 96.19 94 ASP A N 1
ATOM 784 C CA . ASP A 1 94 ? -8.700 -11.517 9.695 1.00 96.19 94 ASP A CA 1
ATOM 785 C C . ASP A 1 94 ? -7.833 -10.278 9.937 1.00 96.19 94 ASP A C 1
ATOM 787 O O . ASP A 1 94 ? -7.828 -9.753 11.052 1.00 96.19 94 ASP A O 1
ATOM 791 N N . ALA A 1 95 ? -7.205 -9.741 8.889 1.00 97.31 95 ALA A N 1
ATOM 792 C CA . ALA A 1 95 ? -6.500 -8.465 8.934 1.00 97.31 95 ALA A CA 1
ATOM 793 C C . ALA A 1 95 ? -7.437 -7.297 9.297 1.00 97.31 95 ALA A C 1
ATOM 795 O O . ALA A 1 95 ? -7.115 -6.468 10.148 1.00 97.31 95 ALA A O 1
ATOM 796 N N . LEU A 1 96 ? -8.655 -7.257 8.744 1.00 96.56 96 LEU A N 1
ATOM 797 C CA . LEU A 1 96 ? -9.634 -6.206 9.066 1.00 96.56 96 LEU A CA 1
ATOM 798 C C . LEU A 1 96 ? -10.051 -6.188 10.546 1.00 96.56 96 LEU A C 1
ATOM 800 O O . LEU A 1 96 ? -10.402 -5.127 11.067 1.00 96.56 96 LEU A O 1
ATOM 804 N N . LYS A 1 97 ? -9.981 -7.326 11.252 1.00 96.56 97 LYS A N 1
ATOM 805 C CA . LYS A 1 97 ? -10.297 -7.414 12.693 1.00 96.56 97 LYS A CA 1
ATOM 806 C C . LYS A 1 97 ? -9.280 -6.683 13.578 1.00 96.56 97 LYS A C 1
ATOM 808 O O . LYS A 1 97 ? -9.541 -6.500 14.764 1.00 96.56 97 LYS A O 1
ATOM 813 N N . GLN A 1 98 ? -8.154 -6.237 13.022 1.00 96.62 98 GLN A N 1
ATOM 814 C CA . GLN A 1 98 ? -7.181 -5.388 13.714 1.00 96.62 98 GLN A CA 1
ATOM 815 C C . GLN A 1 98 ? -7.666 -3.939 13.907 1.00 96.62 98 GLN A C 1
ATOM 817 O O . GLN A 1 98 ? -7.043 -3.184 14.657 1.00 96.62 98 GLN A O 1
ATOM 822 N N . LEU A 1 99 ? -8.754 -3.536 13.236 1.00 97.25 99 LEU A N 1
ATOM 823 C CA . LEU A 1 99 ? -9.321 -2.190 13.308 1.00 97.25 99 LEU A CA 1
ATOM 824 C C . LEU A 1 99 ? -10.539 -2.132 14.236 1.00 97.25 99 LEU A C 1
ATOM 826 O O . LEU A 1 99 ? -11.572 -2.753 13.991 1.00 97.25 99 LEU A O 1
ATOM 830 N N . TYR A 1 100 ? -10.460 -1.281 15.255 1.00 97.44 100 TYR A N 1
ATOM 831 C CA . TYR A 1 100 ? -11.536 -1.055 16.216 1.00 97.44 100 TYR A CA 1
ATOM 832 C C . TYR A 1 100 ? -12.118 0.340 16.033 1.00 97.44 100 TYR A C 1
ATOM 834 O O . TYR A 1 100 ? -11.455 1.342 16.309 1.00 97.44 100 TYR A O 1
ATOM 842 N N . PHE A 1 101 ? -13.372 0.428 15.586 1.00 97.50 101 PHE A N 1
ATOM 843 C CA . PHE A 1 101 ? -14.049 1.717 15.441 1.00 97.50 101 PHE A CA 1
ATOM 844 C C . PHE A 1 101 ? -14.158 2.428 16.793 1.00 97.50 101 PHE A C 1
ATOM 846 O O . PHE A 1 101 ? -14.636 1.854 17.773 1.00 97.50 101 PHE A O 1
ATOM 853 N N . LYS A 1 102 ? -13.737 3.695 16.842 1.00 98.25 102 LYS A N 1
ATOM 854 C CA . LYS A 1 102 ? -13.817 4.523 18.052 1.00 98.25 102 LYS A CA 1
ATOM 855 C C . LYS A 1 102 ? -14.908 5.574 17.955 1.00 98.25 102 LYS A C 1
ATOM 857 O O . LYS A 1 102 ? -15.712 5.699 18.874 1.00 98.25 102 LYS A O 1
ATOM 862 N N . ARG A 1 103 ? -14.916 6.364 16.880 1.00 97.75 103 ARG A N 1
ATOM 863 C CA . ARG A 1 103 ? -15.882 7.454 16.668 1.00 97.75 103 ARG A CA 1
ATOM 864 C C . ARG A 1 103 ? -15.845 7.968 15.235 1.00 97.75 103 ARG A C 1
ATOM 866 O O . ARG A 1 103 ? -14.919 7.673 14.484 1.00 97.75 103 ARG A O 1
ATOM 873 N N . SER A 1 104 ? -16.807 8.818 14.902 1.00 97.12 104 SER A N 1
ATOM 874 C CA . SER A 1 104 ? -16.839 9.579 13.656 1.00 97.12 104 SER A CA 1
ATOM 875 C C . SER A 1 104 ? -17.230 11.037 13.899 1.00 97.12 104 SER A C 1
ATOM 877 O O . SER A 1 104 ? -17.808 11.365 14.937 1.00 97.12 104 SER A O 1
ATOM 879 N N . TYR A 1 105 ? -16.865 11.932 12.981 1.00 95.00 105 TYR A N 1
ATOM 880 C CA . TYR A 1 105 ? -17.285 13.336 13.007 1.00 95.00 105 TYR A CA 1
ATOM 881 C C . TYR A 1 105 ? -17.463 13.884 11.589 1.00 95.00 105 TYR A C 1
ATOM 883 O O . TYR A 1 105 ? -16.825 13.406 10.653 1.00 95.00 105 TYR A O 1
ATOM 891 N N . SER A 1 106 ? -18.340 14.878 11.439 1.00 94.69 106 SER A N 1
ATOM 892 C CA . SER A 1 106 ? -18.522 15.598 10.175 1.00 94.69 106 SER A CA 1
ATOM 893 C C . SER A 1 106 ? -17.514 16.743 10.058 1.00 94.69 106 SER A C 1
ATOM 895 O O . SER A 1 106 ? -17.264 17.417 11.060 1.00 94.69 106 SER A O 1
ATOM 897 N N . LEU A 1 107 ? -16.959 16.954 8.860 1.00 86.44 107 LEU A N 1
ATOM 898 C CA . LEU A 1 107 ? -16.143 18.131 8.523 1.00 86.44 107 LEU A CA 1
ATOM 899 C C . LEU A 1 107 ? -17.000 19.388 8.345 1.00 86.44 107 LEU A C 1
ATOM 901 O O . LEU A 1 107 ? -18.136 19.260 7.823 1.00 86.44 107 LEU A O 1
#

Secondary structure (DSSP, 8-state):
-PPPPPEEEEEEE---TTS-EEE-SS--HHHHHHHHHHHTT-----SEEEEE---HHHHHHHHHHHHTSS-HHHHHHHHTT--PPEEEEE-SHHHHTTEEEEEEEE-